Protein AF-A0A6A5R285-F1 (afdb_monomer_lite)

Secondary structure (DSSP, 8-state):
-HHHHHHHHHHHHHHHHHHHHHHHHHHHHHHHHHHHHHHHHHHHHHHHHHHHHHHHHHHHHHHHHTS-----HHHHTT--S------S---S---------PPPPPPPEE-TTSPEEPPPP---

Foldseek 3Di:
DVVVVVVVVVVVVVVVVVVVVVVVVVVVVVVVVVVVVVVVVVVVVVVVVVVVVVVVVVVVVVVVVPDDDPPDPVVVVPPPDDDDDDDPPDDPDDDPPVPPPPPDDDDFDADPVRHTDDDDDPDD

Organism: NCBI:txid1150837

Sequence (124 aa):
MVEQNSTLQADANKAYNEKIAQEKREKRAREKKERDQERAKEAEEVAKRKAAREVQKHDKNAEKSTQLPNQAKRQASRQLQPKKTKKRSGGGSSSHAIDATRSLSPPPVYNSRGRKIAPRKKFG

Radius of gyration: 37.59 Å; chains: 1; bounding box: 65×31×120 Å

Structure (mmCIF, N/CA/C/O backbone):
data_AF-A0A6A5R285-F1
#
_entry.id   AF-A0A6A5R285-F1
#
loop_
_atom_site.group_PDB
_atom_site.id
_atom_site.type_symbol
_atom_site.label_atom_id
_atom_site.label_alt_id
_atom_site.label_comp_id
_atom_site.label_asym_id
_atom_site.label_entity_id
_atom_site.label_seq_id
_atom_site.pdbx_PDB_ins_code
_atom_site.Cartn_x
_atom_site.Cartn_y
_atom_site.Cartn_z
_atom_site.occupancy
_atom_site.B_iso_or_equiv
_atom_site.auth_seq_id
_atom_site.auth_comp_id
_atom_site.auth_asym_id
_atom_site.auth_atom_id
_atom_site.pdbx_PDB_model_num
ATOM 1 N N . MET A 1 1 ? 29.403 2.264 -60.850 1.00 57.78 1 MET A N 1
ATOM 2 C CA . MET A 1 1 ? 30.034 2.132 -59.512 1.00 57.78 1 MET A CA 1
ATOM 3 C C . MET A 1 1 ? 29.369 2.987 -58.429 1.00 57.78 1 MET A C 1
ATOM 5 O O . MET A 1 1 ? 29.402 2.578 -57.281 1.00 57.78 1 MET A O 1
ATOM 9 N N . VAL A 1 2 ? 28.748 4.132 -58.745 1.00 62.03 2 VAL A N 1
ATOM 10 C CA . VAL A 1 2 ? 28.113 5.009 -57.733 1.00 62.03 2 VAL A CA 1
ATOM 11 C C . VAL A 1 2 ? 26.864 4.381 -57.090 1.00 62.03 2 VAL A C 1
ATOM 13 O O . VAL A 1 2 ? 26.675 4.492 -55.884 1.00 62.03 2 VAL A O 1
ATOM 16 N N . GLU A 1 3 ? 26.053 3.655 -57.861 1.00 61.31 3 GLU A N 1
ATOM 17 C CA . GLU A 1 3 ? 24.799 3.047 -57.380 1.00 61.31 3 GLU A CA 1
ATOM 18 C C . GLU A 1 3 ? 25.013 1.895 -56.388 1.00 61.31 3 GLU A C 1
ATOM 20 O O . GLU A 1 3 ? 24.269 1.766 -55.425 1.00 61.31 3 GLU A O 1
ATOM 25 N N . GLN A 1 4 ? 26.074 1.101 -56.558 1.00 62.19 4 GLN A N 1
ATOM 26 C CA . GLN A 1 4 ? 26.394 0.014 -55.622 1.00 62.19 4 GLN A CA 1
ATOM 27 C C . GLN A 1 4 ? 26.864 0.538 -54.257 1.00 62.19 4 GLN A C 1
ATOM 29 O O . GLN A 1 4 ? 26.644 -0.102 -53.231 1.00 62.19 4 GLN A O 1
ATOM 34 N N . ASN A 1 5 ? 27.471 1.728 -54.222 1.00 64.25 5 ASN A N 1
ATOM 35 C CA . ASN A 1 5 ? 27.896 2.357 -52.974 1.00 64.25 5 ASN A CA 1
ATOM 36 C C . ASN A 1 5 ? 26.714 2.952 -52.189 1.00 64.25 5 ASN A C 1
ATOM 38 O O . ASN A 1 5 ? 26.752 2.959 -50.959 1.00 64.25 5 ASN A O 1
ATOM 42 N N . SER A 1 6 ? 25.654 3.415 -52.865 1.00 66.75 6 SER A N 1
ATOM 43 C CA . SER A 1 6 ? 24.470 3.958 -52.183 1.00 66.75 6 SER A CA 1
ATOM 44 C C . SER A 1 6 ? 23.595 2.859 -51.572 1.00 66.75 6 SER A C 1
ATOM 46 O O . SER A 1 6 ? 23.097 3.027 -50.457 1.00 66.75 6 SER A O 1
ATOM 48 N N . THR A 1 7 ? 23.465 1.705 -52.236 1.00 72.56 7 THR A N 1
ATOM 49 C CA . THR A 1 7 ? 22.727 0.549 -51.700 1.00 72.56 7 THR A CA 1
ATOM 50 C C . THR A 1 7 ? 23.423 -0.041 -50.476 1.00 72.56 7 THR A C 1
ATOM 52 O O . THR A 1 7 ? 22.772 -0.293 -49.466 1.00 72.56 7 THR A O 1
ATOM 55 N N . LEU A 1 8 ? 24.757 -0.150 -50.504 1.00 71.81 8 LEU A N 1
ATOM 56 C CA . LEU A 1 8 ? 25.544 -0.603 -49.351 1.00 71.81 8 LEU A CA 1
ATOM 57 C C . LEU A 1 8 ? 25.400 0.329 -48.137 1.00 71.81 8 LEU A C 1
ATOM 59 O O . LEU A 1 8 ? 25.316 -0.143 -47.003 1.00 71.81 8 LEU A O 1
ATOM 63 N N . GLN A 1 9 ? 25.320 1.647 -48.355 1.00 77.12 9 GLN A N 1
ATOM 64 C CA . GLN A 1 9 ? 25.038 2.604 -47.278 1.00 77.12 9 GLN A CA 1
ATOM 65 C C . GLN A 1 9 ? 23.611 2.467 -46.730 1.00 77.12 9 GLN A C 1
ATOM 67 O O . GLN A 1 9 ? 23.408 2.551 -45.517 1.00 77.12 9 GLN A O 1
ATOM 72 N N . ALA A 1 10 ? 22.619 2.237 -47.594 1.00 79.94 10 ALA A N 1
ATOM 73 C CA . ALA A 1 10 ? 21.235 2.029 -47.173 1.00 79.94 10 ALA A CA 1
ATOM 74 C C . ALA A 1 10 ? 21.075 0.750 -46.330 1.00 79.94 10 ALA A C 1
ATOM 76 O O . ALA A 1 10 ? 20.438 0.787 -45.273 1.00 79.94 10 ALA A O 1
ATOM 77 N N . ASP A 1 11 ? 21.713 -0.347 -46.740 1.00 84.75 11 ASP A N 1
ATOM 78 C CA . ASP A 1 11 ? 21.676 -1.625 -46.026 1.00 84.75 11 ASP A CA 1
ATOM 79 C C . ASP A 1 11 ? 22.405 -1.554 -44.676 1.00 84.75 11 ASP A C 1
ATOM 81 O O . ASP A 1 11 ? 21.900 -2.053 -43.666 1.00 84.75 11 ASP A O 1
ATOM 85 N N . ALA A 1 12 ? 23.544 -0.854 -44.613 1.00 84.00 12 ALA A N 1
ATOM 86 C CA . ALA A 1 12 ? 24.264 -0.620 -43.361 1.00 84.00 12 ALA A CA 1
ATOM 87 C C . ALA A 1 12 ? 23.432 0.199 -42.356 1.00 84.00 12 ALA A C 1
ATOM 89 O O . ALA A 1 12 ? 23.348 -0.153 -41.176 1.00 84.00 12 ALA A O 1
ATOM 90 N N . ASN A 1 13 ? 22.756 1.254 -42.823 1.00 88.12 13 ASN A N 1
ATOM 91 C CA . ASN A 1 13 ? 21.874 2.072 -41.989 1.00 88.12 13 ASN A CA 1
ATOM 92 C C . ASN A 1 13 ? 20.653 1.285 -41.500 1.00 88.12 13 ASN A C 1
ATOM 94 O O . ASN A 1 13 ? 20.234 1.427 -40.348 1.00 88.12 13 ASN A O 1
ATOM 98 N N . LYS A 1 14 ? 20.088 0.426 -42.353 1.00 89.50 14 LYS A N 1
ATOM 99 C CA . LYS A 1 14 ? 18.978 -0.453 -41.982 1.00 89.50 14 LYS A CA 1
ATOM 100 C C . LYS A 1 14 ? 19.394 -1.438 -40.888 1.00 89.50 14 LYS A C 1
ATOM 102 O O . LYS A 1 14 ? 18.727 -1.503 -39.857 1.00 89.50 14 LYS A O 1
ATOM 107 N N . ALA A 1 15 ? 20.534 -2.109 -41.052 1.00 88.81 15 ALA A N 1
ATOM 108 C CA . ALA A 1 15 ? 21.070 -3.029 -40.050 1.00 88.81 15 ALA A CA 1
ATOM 109 C C . ALA A 1 15 ? 21.377 -2.328 -38.712 1.00 88.81 15 ALA A C 1
ATOM 111 O O . ALA A 1 15 ? 21.127 -2.883 -37.640 1.00 88.81 15 ALA A O 1
ATOM 112 N N . TYR A 1 16 ? 21.878 -1.091 -38.751 1.00 89.38 16 TYR A N 1
ATOM 113 C CA . TYR A 1 16 ? 22.111 -0.283 -37.552 1.00 89.38 16 TYR A CA 1
ATOM 114 C C . TYR A 1 16 ? 20.804 0.062 -36.818 1.00 89.38 16 TYR A C 1
ATOM 116 O O . TYR A 1 16 ? 20.689 -0.134 -35.605 1.00 89.38 16 TYR A O 1
ATOM 124 N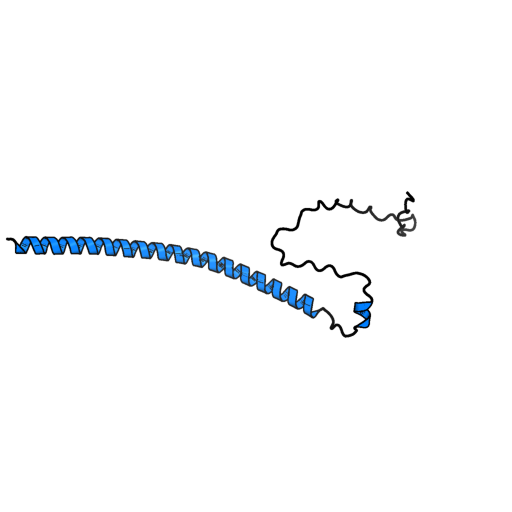 N . ASN A 1 17 ? 19.782 0.502 -37.553 1.00 91.81 17 ASN A N 1
ATOM 125 C CA . ASN A 1 17 ? 18.472 0.824 -36.987 1.00 91.81 17 ASN A CA 1
ATOM 126 C C . ASN A 1 17 ? 17.760 -0.408 -36.410 1.00 91.81 17 ASN A C 1
ATOM 128 O O . ASN A 1 17 ? 17.109 -0.312 -35.367 1.00 91.81 17 ASN A O 1
ATOM 132 N N . GLU A 1 18 ? 17.901 -1.569 -37.051 1.00 92.06 18 GLU A N 1
ATOM 133 C CA . GLU A 1 18 ? 17.359 -2.837 -36.557 1.00 92.06 18 GLU A CA 1
ATOM 134 C C . GLU A 1 18 ? 17.999 -3.253 -35.227 1.00 92.06 18 GLU A C 1
ATOM 136 O O . GLU A 1 18 ? 17.274 -3.622 -34.299 1.00 92.06 18 GLU A O 1
ATOM 141 N N . LYS A 1 19 ? 19.322 -3.099 -35.077 1.00 90.44 19 LYS A N 1
ATOM 142 C CA . LYS A 1 19 ? 20.019 -3.342 -33.801 1.00 90.44 19 LYS A CA 1
ATOM 143 C C . LYS A 1 19 ? 19.513 -2.420 -32.692 1.00 90.44 19 LYS A C 1
ATOM 145 O O . LYS A 1 19 ? 19.133 -2.895 -31.624 1.00 90.44 19 LYS A O 1
ATOM 150 N N . ILE A 1 20 ? 19.381 -1.121 -32.969 1.00 93.81 20 ILE A N 1
ATOM 151 C CA . ILE A 1 20 ? 18.820 -0.161 -32.001 1.00 93.81 20 ILE A CA 1
ATOM 152 C C . ILE A 1 20 ? 17.381 -0.533 -31.617 1.00 93.81 20 ILE A C 1
ATOM 154 O O . ILE A 1 20 ? 16.972 -0.391 -30.461 1.00 93.81 20 ILE A O 1
ATOM 158 N N . ALA A 1 21 ? 16.574 -0.983 -32.577 1.00 92.88 21 ALA A N 1
ATOM 159 C CA . ALA A 1 21 ? 15.196 -1.377 -32.315 1.00 92.88 21 ALA A CA 1
ATOM 160 C C . ALA A 1 21 ? 15.120 -2.623 -31.418 1.00 92.88 21 ALA A C 1
ATOM 162 O O . ALA A 1 21 ? 14.265 -2.678 -30.528 1.00 92.88 21 ALA A O 1
ATOM 163 N N . GLN A 1 22 ? 16.014 -3.594 -31.620 1.00 92.69 22 GLN A N 1
ATOM 164 C CA . GLN A 1 22 ? 16.134 -4.781 -30.772 1.00 92.69 22 GLN A CA 1
ATOM 165 C C . GLN A 1 22 ? 16.545 -4.403 -29.344 1.00 92.69 22 GLN A C 1
ATOM 167 O O . GLN A 1 22 ? 15.828 -4.746 -28.403 1.00 92.69 22 GLN A O 1
ATOM 172 N N . GLU A 1 23 ? 17.582 -3.581 -29.174 1.00 90.69 23 GLU A N 1
ATOM 173 C CA . GLU A 1 23 ? 18.022 -3.102 -27.855 1.00 90.69 23 GLU A CA 1
ATOM 174 C C . GLU A 1 23 ? 16.909 -2.348 -27.108 1.00 90.69 23 GLU A C 1
ATOM 176 O O . GLU A 1 23 ? 16.664 -2.573 -25.918 1.00 90.69 23 GLU A O 1
ATOM 181 N N . LYS A 1 24 ? 16.153 -1.491 -27.809 1.00 93.31 24 LYS A N 1
ATOM 182 C CA . LYS A 1 24 ? 15.000 -0.785 -27.225 1.00 93.31 24 LYS A CA 1
ATOM 183 C C . LYS A 1 24 ? 13.889 -1.743 -26.795 1.00 93.31 24 LYS A C 1
ATOM 185 O O . LYS A 1 24 ? 13.249 -1.503 -25.768 1.00 93.31 24 LYS A O 1
ATOM 190 N N . ARG A 1 25 ? 13.625 -2.806 -27.562 1.00 91.75 25 ARG A N 1
ATOM 191 C CA . ARG A 1 25 ? 12.629 -3.829 -27.201 1.00 91.75 25 ARG A CA 1
ATOM 192 C C . ARG A 1 25 ? 13.064 -4.606 -25.965 1.00 91.75 25 ARG A C 1
ATOM 194 O O . ARG A 1 25 ? 12.250 -4.783 -25.062 1.00 91.75 25 ARG A O 1
ATOM 201 N N . GLU A 1 26 ? 14.329 -5.001 -25.891 1.00 91.75 26 GLU A N 1
ATOM 202 C CA . GLU A 1 26 ? 14.873 -5.692 -24.723 1.00 91.75 26 GLU A CA 1
ATOM 203 C C . GLU A 1 26 ? 14.824 -4.822 -23.470 1.00 91.75 26 GLU A C 1
ATOM 205 O O . GLU A 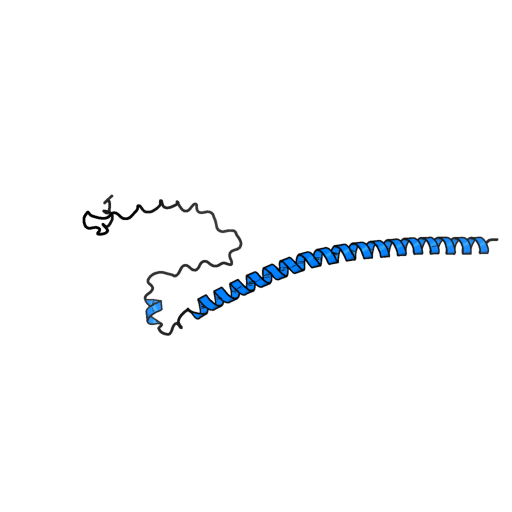1 26 ? 14.364 -5.280 -22.423 1.00 91.75 26 GLU A O 1
ATOM 210 N N . LYS A 1 27 ? 15.212 -3.547 -23.582 1.00 92.75 27 LYS A N 1
ATOM 211 C CA . LYS A 1 27 ? 15.142 -2.601 -22.465 1.00 92.75 27 LYS A CA 1
ATOM 212 C C . LYS A 1 27 ? 13.709 -2.445 -21.951 1.00 92.75 27 LYS A C 1
ATOM 214 O O . LYS A 1 27 ? 13.468 -2.609 -20.759 1.00 92.75 27 LYS A O 1
ATOM 219 N N . ARG A 1 28 ? 12.737 -2.243 -22.848 1.00 92.12 28 ARG A N 1
ATOM 220 C CA . ARG A 1 28 ? 11.309 -2.168 -22.481 1.00 92.12 28 ARG A CA 1
ATOM 221 C C . ARG A 1 28 ? 10.800 -3.455 -21.836 1.00 92.12 28 ARG A C 1
ATOM 223 O O . ARG A 1 28 ? 9.985 -3.395 -20.920 1.00 92.12 28 ARG A O 1
ATOM 230 N N . ALA A 1 29 ? 11.252 -4.617 -22.308 1.00 92.38 29 ALA A N 1
ATOM 231 C CA . ALA A 1 29 ? 10.867 -5.899 -21.728 1.00 92.38 29 ALA A CA 1
ATOM 232 C C . ALA A 1 29 ? 11.408 -6.064 -20.298 1.00 92.38 29 ALA A C 1
ATOM 234 O O . ALA A 1 29 ? 10.692 -6.581 -19.441 1.00 92.38 29 ALA A O 1
ATOM 235 N N . ARG A 1 30 ? 12.634 -5.599 -20.026 1.00 90.31 30 ARG A N 1
ATOM 236 C CA . ARG A 1 30 ? 13.225 -5.592 -18.677 1.00 90.31 30 ARG A CA 1
ATOM 237 C C . ARG A 1 30 ? 12.494 -4.617 -17.751 1.00 90.31 30 ARG A C 1
ATOM 239 O O . ARG A 1 30 ? 11.994 -5.047 -16.718 1.00 90.31 30 ARG A O 1
ATOM 246 N N . GLU A 1 31 ? 12.299 -3.371 -18.183 1.00 92.12 31 GLU A N 1
ATOM 247 C CA . GLU A 1 31 ? 11.559 -2.351 -17.419 1.00 92.12 31 GLU A CA 1
ATOM 248 C C . GLU A 1 31 ? 10.123 -2.792 -17.093 1.00 92.12 31 GLU A C 1
ATOM 250 O O . GLU A 1 31 ? 9.610 -2.533 -16.005 1.00 92.12 31 GLU A O 1
ATOM 255 N N . LYS A 1 32 ? 9.452 -3.482 -18.026 1.00 93.69 32 LYS A N 1
ATOM 256 C CA . LYS A 1 32 ? 8.112 -4.027 -17.781 1.00 93.69 32 LYS A CA 1
ATOM 257 C C . LYS A 1 32 ? 8.135 -5.099 -16.690 1.00 93.69 32 LYS A C 1
ATOM 259 O O . LYS A 1 32 ? 7.289 -5.059 -15.805 1.00 93.69 32 LYS A O 1
ATOM 264 N N . LYS A 1 33 ? 9.097 -6.028 -16.734 1.00 90.81 33 LYS A N 1
ATOM 265 C CA . LYS A 1 33 ? 9.234 -7.078 -15.712 1.00 90.81 33 LYS A CA 1
ATOM 266 C C . LYS A 1 33 ? 9.484 -6.486 -14.326 1.00 90.81 33 LYS A C 1
ATOM 268 O O . LYS A 1 33 ? 8.855 -6.927 -13.372 1.00 90.81 33 LYS A O 1
ATOM 273 N N . GLU A 1 34 ? 10.349 -5.481 -14.221 1.00 90.69 34 GLU A N 1
ATOM 274 C CA . GLU A 1 34 ? 10.622 -4.790 -12.953 1.00 90.69 34 GLU A CA 1
ATOM 275 C C . GLU A 1 34 ? 9.369 -4.084 -12.421 1.00 90.69 34 GLU A C 1
ATOM 277 O O . GLU A 1 34 ? 8.968 -4.305 -11.279 1.00 90.69 34 GLU A O 1
ATOM 282 N N . ARG A 1 35 ? 8.668 -3.332 -13.278 1.00 91.81 35 ARG A N 1
ATOM 283 C CA . ARG A 1 35 ? 7.417 -2.657 -12.907 1.00 91.81 35 ARG A CA 1
ATOM 284 C C . ARG A 1 35 ? 6.330 -3.633 -12.461 1.00 91.81 35 ARG A C 1
ATOM 286 O O . ARG A 1 35 ? 5.595 -3.345 -11.518 1.00 91.81 35 ARG A O 1
ATOM 293 N N . ASP A 1 36 ? 6.192 -4.765 -13.143 1.00 91.69 36 ASP A N 1
ATOM 294 C CA . ASP A 1 36 ? 5.192 -5.774 -12.795 1.00 91.69 36 ASP A CA 1
ATOM 295 C C . ASP A 1 36 ? 5.526 -6.432 -11.441 1.00 91.69 36 ASP A C 1
ATOM 297 O O . ASP A 1 36 ? 4.623 -6.673 -10.639 1.00 91.69 36 ASP A O 1
ATOM 301 N N . GLN A 1 37 ? 6.813 -6.634 -11.128 1.00 88.19 37 GLN A N 1
ATOM 302 C CA . GLN A 1 37 ? 7.251 -7.104 -9.808 1.00 88.19 37 GLN A CA 1
ATOM 303 C C . GLN A 1 37 ? 6.980 -6.082 -8.697 1.00 88.19 37 GLN A C 1
ATOM 305 O O . GLN A 1 37 ? 6.519 -6.456 -7.619 1.00 88.19 37 GLN A O 1
ATOM 310 N N . GLU A 1 38 ? 7.242 -4.797 -8.937 1.00 89.38 38 GLU A N 1
ATOM 311 C CA . GLU A 1 38 ? 6.934 -3.733 -7.973 1.00 89.38 38 GLU A CA 1
ATOM 312 C C . GLU A 1 38 ? 5.430 -3.625 -7.713 1.00 89.38 38 GLU A C 1
ATOM 314 O O . GLU A 1 38 ? 4.999 -3.591 -6.559 1.00 89.38 38 GLU A O 1
ATOM 319 N N . ARG A 1 39 ? 4.614 -3.669 -8.773 1.00 90.31 39 ARG A N 1
ATOM 320 C CA . ARG A 1 39 ? 3.149 -3.656 -8.657 1.00 90.31 39 ARG A CA 1
ATOM 321 C C . ARG A 1 39 ? 2.612 -4.853 -7.884 1.00 90.31 39 ARG A C 1
ATOM 323 O O . ARG A 1 39 ? 1.657 -4.692 -7.129 1.00 90.31 39 ARG A O 1
ATOM 330 N N . ALA A 1 40 ? 3.203 -6.036 -8.051 1.00 88.38 40 ALA A N 1
ATOM 331 C CA . ALA A 1 40 ? 2.810 -7.215 -7.284 1.00 88.38 40 ALA A CA 1
ATOM 332 C C . ALA A 1 40 ? 3.051 -7.011 -5.777 1.00 88.38 40 ALA A C 1
ATOM 334 O O . ALA A 1 40 ? 2.155 -7.263 -4.973 1.00 88.38 40 ALA A O 1
ATOM 335 N N . LYS A 1 41 ? 4.214 -6.462 -5.398 1.00 86.56 41 LYS A N 1
ATOM 336 C CA . LYS A 1 41 ? 4.527 -6.132 -3.996 1.00 86.56 41 LYS A CA 1
ATOM 337 C C . LYS A 1 41 ? 3.577 -5.071 -3.433 1.00 86.56 41 LYS A C 1
ATOM 339 O O . LYS A 1 41 ? 3.062 -5.221 -2.327 1.00 86.56 41 LYS A O 1
ATOM 344 N N . GLU A 1 42 ? 3.296 -4.020 -4.204 1.00 88.56 42 GLU A N 1
ATOM 345 C CA . GLU A 1 42 ? 2.364 -2.965 -3.795 1.00 88.56 42 GLU A CA 1
ATOM 346 C C . GLU A 1 42 ? 0.933 -3.502 -3.623 1.00 88.56 42 GLU A C 1
ATOM 348 O O . GLU A 1 42 ? 0.242 -3.148 -2.665 1.00 88.56 42 GLU A O 1
ATOM 353 N N . ALA A 1 43 ? 0.491 -4.408 -4.500 1.00 88.50 43 ALA A N 1
ATOM 354 C CA . ALA A 1 43 ? -0.829 -5.023 -4.408 1.00 88.50 43 ALA A CA 1
ATOM 355 C C . ALA A 1 43 ? -1.015 -5.800 -3.094 1.00 88.50 43 ALA A C 1
ATOM 357 O O . ALA A 1 43 ? -2.072 -5.690 -2.464 1.00 88.50 43 ALA A O 1
ATOM 358 N N . GLU A 1 44 ? 0.010 -6.524 -2.634 1.00 85.81 44 GLU A N 1
ATOM 359 C CA . GLU A 1 44 ? -0.025 -7.219 -1.344 1.00 85.81 44 GLU A CA 1
ATOM 360 C C . GLU A 1 44 ? -0.128 -6.248 -0.160 1.00 85.81 44 GLU A C 1
ATOM 362 O O . GLU A 1 44 ? -0.917 -6.468 0.766 1.00 85.81 44 GLU A O 1
ATOM 367 N N . GLU A 1 45 ? 0.622 -5.144 -0.180 1.00 87.00 45 GLU A N 1
ATOM 368 C CA . GLU A 1 45 ? 0.516 -4.120 0.863 1.00 87.00 45 GLU A CA 1
ATOM 369 C C . GLU A 1 45 ? -0.862 -3.455 0.884 1.00 87.00 45 GLU A C 1
ATOM 371 O O . GLU A 1 45 ? -1.448 -3.239 1.952 1.00 87.00 45 GLU A O 1
ATOM 376 N N . VAL A 1 46 ? -1.411 -3.145 -0.292 1.00 89.62 46 VAL A N 1
ATOM 377 C CA . VAL A 1 46 ? -2.747 -2.561 -0.423 1.00 89.62 46 VAL A CA 1
ATOM 378 C C . VAL A 1 46 ? -3.809 -3.530 0.093 1.00 89.62 46 VAL A C 1
ATOM 380 O O . VAL A 1 46 ? -4.719 -3.096 0.805 1.00 89.62 46 VAL A O 1
ATOM 383 N N . ALA A 1 47 ? -3.688 -4.827 -0.198 1.00 89.50 47 ALA A N 1
ATOM 384 C CA . ALA A 1 47 ? -4.596 -5.849 0.316 1.00 89.50 47 ALA A CA 1
ATOM 385 C C . ALA A 1 47 ? -4.568 -5.906 1.854 1.00 89.50 47 ALA A C 1
ATOM 387 O O . ALA A 1 47 ? -5.622 -5.814 2.490 1.00 89.50 47 ALA A O 1
ATOM 388 N N . LYS A 1 48 ? -3.374 -5.927 2.465 1.00 89.56 48 LYS A N 1
ATOM 389 C CA . LYS A 1 48 ? -3.215 -5.884 3.932 1.00 89.56 48 LYS A CA 1
ATOM 390 C C . LYS A 1 48 ? -3.840 -4.623 4.538 1.00 89.56 48 LYS A C 1
ATOM 392 O O . LYS A 1 48 ? -4.560 -4.694 5.535 1.00 89.56 48 LYS A O 1
ATOM 397 N N . ARG A 1 49 ? -3.631 -3.456 3.913 1.00 89.56 49 ARG A N 1
ATOM 398 C CA . ARG A 1 49 ? -4.230 -2.184 4.361 1.00 89.56 49 ARG A CA 1
ATOM 399 C C . ARG A 1 49 ? -5.753 -2.180 4.240 1.00 89.56 49 ARG A C 1
ATOM 401 O O . ARG A 1 49 ? -6.417 -1.617 5.110 1.00 89.56 49 ARG A O 1
ATOM 408 N N . LYS A 1 50 ? -6.319 -2.775 3.185 1.00 91.81 50 LYS A N 1
ATOM 409 C CA . LYS A 1 50 ? -7.776 -2.902 3.020 1.00 91.81 50 LYS A CA 1
ATOM 410 C C . LYS A 1 50 ? -8.383 -3.784 4.108 1.00 91.81 50 LYS A C 1
ATOM 412 O O . LYS A 1 50 ? -9.313 -3.327 4.765 1.00 91.81 50 LYS A O 1
ATOM 417 N N . ALA A 1 51 ? -7.796 -4.951 4.377 1.00 88.44 51 ALA A N 1
ATOM 418 C CA . ALA A 1 51 ? -8.256 -5.841 5.444 1.00 88.44 51 ALA A CA 1
ATOM 419 C C . ALA A 1 51 ? -8.258 -5.136 6.815 1.00 88.44 51 ALA A C 1
ATOM 421 O O . ALA A 1 51 ? -9.264 -5.135 7.523 1.00 88.44 51 ALA A O 1
ATOM 422 N N . ALA A 1 52 ? -7.179 -4.421 7.156 1.00 87.56 52 ALA A N 1
ATOM 423 C CA . ALA A 1 52 ? -7.113 -3.651 8.401 1.00 87.56 52 ALA A CA 1
ATOM 424 C C . ALA A 1 52 ? -8.175 -2.532 8.477 1.00 87.56 52 ALA A C 1
ATOM 426 O O . ALA A 1 52 ? -8.719 -2.249 9.546 1.00 87.56 52 ALA A O 1
ATOM 427 N N . ARG A 1 53 ? -8.485 -1.880 7.347 1.00 89.75 53 ARG A N 1
ATOM 428 C CA . ARG A 1 53 ? -9.533 -0.847 7.276 1.00 89.75 53 ARG A CA 1
ATOM 429 C C . ARG A 1 53 ? -10.932 -1.424 7.465 1.00 89.75 53 ARG A C 1
ATOM 431 O O . ARG A 1 53 ? -11.760 -0.747 8.072 1.00 89.75 53 ARG A O 1
ATOM 438 N N . GL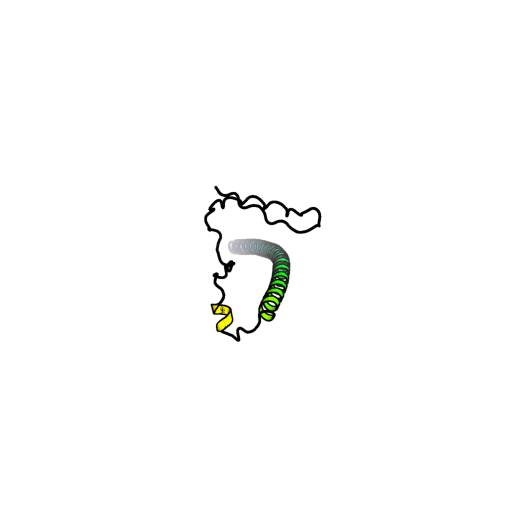U A 1 54 ? -11.201 -2.621 6.956 1.00 89.88 54 GLU A N 1
ATOM 439 C CA . GLU A 1 54 ? -12.497 -3.282 7.126 1.00 89.88 54 GLU A CA 1
ATOM 440 C C . GLU A 1 54 ? -12.752 -3.642 8.585 1.00 89.88 54 GLU A C 1
ATOM 442 O O . GLU A 1 54 ? -13.796 -3.261 9.113 1.00 89.88 54 GLU A O 1
ATOM 447 N N . VAL A 1 55 ? -11.772 -4.233 9.275 1.00 87.56 55 VAL A N 1
ATOM 448 C CA . VAL A 1 55 ? -11.875 -4.519 10.718 1.00 87.56 55 VAL A CA 1
ATOM 449 C C . VAL A 1 55 ? -12.179 -3.239 11.501 1.00 87.56 55 VAL A C 1
ATOM 451 O O . VAL A 1 55 ? -13.191 -3.152 12.192 1.00 87.56 55 VAL A O 1
ATOM 454 N N . GLN A 1 56 ? -11.405 -2.170 11.275 1.00 87.94 56 GLN A N 1
ATOM 455 C CA . GLN A 1 56 ? -11.658 -0.881 11.931 1.00 87.94 56 GLN A CA 1
ATOM 456 C C . GLN A 1 56 ? -13.030 -0.277 11.599 1.00 87.94 56 GLN A C 1
ATOM 458 O O . GLN A 1 56 ? -13.549 0.535 12.368 1.00 87.94 56 GLN A O 1
ATOM 463 N N . LYS A 1 57 ? -13.596 -0.573 10.425 1.00 91.00 57 LYS A N 1
ATOM 464 C CA . LYS A 1 57 ? -14.937 -0.116 10.044 1.00 91.00 57 LYS A CA 1
ATOM 465 C C . LYS A 1 57 ? -16.002 -0.894 10.813 1.00 91.00 57 LYS A C 1
ATOM 467 O O . LYS A 1 57 ? -16.945 -0.268 11.296 1.00 91.00 57 LYS A O 1
ATOM 472 N N . HIS A 1 58 ? -15.843 -2.209 10.941 1.00 86.25 58 HIS A N 1
ATOM 473 C CA . HIS A 1 58 ? -16.736 -3.051 11.732 1.00 86.25 58 HIS A CA 1
ATOM 474 C C . HIS A 1 58 ? -16.741 -2.630 13.203 1.00 86.25 58 HIS A C 1
ATOM 476 O O . HIS A 1 58 ? -17.820 -2.360 13.726 1.00 86.25 58 HIS A O 1
ATOM 482 N N . ASP A 1 59 ? -15.571 -2.429 13.813 1.00 85.38 59 ASP A N 1
ATOM 483 C CA . ASP A 1 59 ? -15.463 -1.989 15.212 1.00 85.38 59 ASP A CA 1
ATOM 484 C C . ASP A 1 59 ? -16.164 -0.642 15.441 1.00 85.38 59 ASP A C 1
ATOM 486 O O . ASP A 1 59 ? -16.987 -0.494 16.344 1.00 85.38 59 ASP A O 1
ATOM 490 N N . LYS A 1 60 ? -15.930 0.340 14.557 1.00 82.81 60 LYS A N 1
ATOM 491 C CA . LYS A 1 60 ? -16.597 1.655 14.630 1.00 82.81 60 LYS A CA 1
ATOM 492 C C . LYS A 1 60 ? -18.110 1.556 14.488 1.00 82.81 60 LYS A C 1
ATOM 494 O O . LYS A 1 60 ? -18.839 2.325 15.113 1.00 82.81 60 LYS A O 1
ATOM 499 N N . ASN A 1 61 ? -18.587 0.686 13.605 1.00 87.00 61 ASN A N 1
ATOM 500 C CA . ASN A 1 61 ? -20.017 0.500 13.408 1.00 87.00 61 ASN A CA 1
ATOM 501 C C . ASN A 1 61 ? -20.644 -0.196 14.619 1.00 87.00 61 ASN A C 1
ATOM 503 O O . ASN A 1 61 ? -21.720 0.220 15.041 1.00 87.00 61 ASN A O 1
ATOM 507 N N . ALA A 1 62 ? -19.950 -1.166 15.219 1.00 84.81 62 ALA A N 1
ATOM 508 C CA . ALA A 1 62 ? -20.371 -1.808 16.456 1.00 84.81 62 ALA A CA 1
ATOM 509 C C . ALA A 1 62 ? -20.465 -0.787 17.606 1.00 84.81 62 ALA A C 1
ATOM 511 O O . ALA A 1 62 ? -21.525 -0.669 18.219 1.00 84.81 62 ALA A O 1
ATOM 512 N N . GLU A 1 63 ? -19.432 0.035 17.826 1.00 82.44 63 GLU A N 1
ATOM 513 C CA . GLU A 1 63 ? -19.440 1.111 18.834 1.00 82.44 63 GLU A CA 1
ATOM 514 C C . GLU A 1 63 ? -20.588 2.112 18.637 1.00 82.44 63 GLU A C 1
ATOM 516 O O . GLU A 1 63 ? -21.228 2.537 19.596 1.00 82.44 63 GLU A O 1
ATOM 521 N N . LYS A 1 64 ? -20.875 2.503 17.390 1.00 80.19 64 LYS A N 1
ATOM 522 C CA . LYS A 1 64 ? -22.000 3.402 17.093 1.00 80.19 64 LYS A CA 1
ATOM 523 C C . LYS A 1 64 ? -23.352 2.725 17.282 1.00 80.19 64 LYS A C 1
ATOM 525 O O . LYS A 1 64 ? -24.293 3.387 17.700 1.00 80.19 64 LYS A O 1
ATOM 530 N N . SER A 1 65 ? -23.460 1.436 16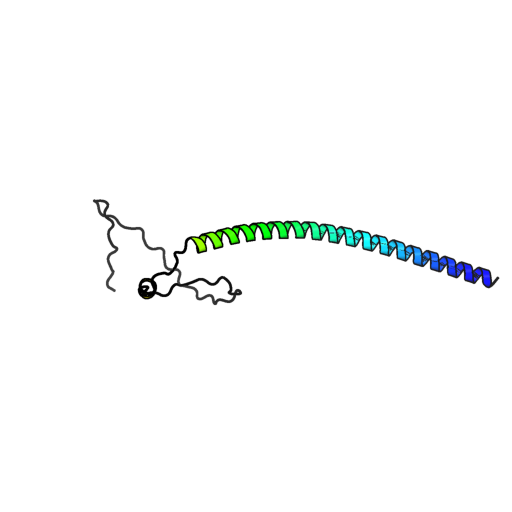.961 1.00 80.44 65 SER A N 1
ATOM 531 C CA . SER A 1 65 ? -24.714 0.683 17.069 1.00 80.44 65 SER A CA 1
ATOM 532 C C . SER A 1 65 ? -25.140 0.442 18.517 1.00 80.44 65 SER A C 1
ATOM 534 O O . SER A 1 65 ? -26.332 0.421 18.805 1.00 80.44 65 SER A O 1
ATOM 536 N N . THR A 1 66 ? -24.182 0.320 19.440 1.00 80.38 66 THR A N 1
ATOM 537 C CA . THR A 1 66 ? -24.463 0.170 20.876 1.00 80.38 66 THR A CA 1
ATOM 538 C C . THR A 1 66 ? -24.846 1.492 21.544 1.00 80.38 66 THR A C 1
ATOM 540 O O . THR A 1 66 ? -25.314 1.499 22.684 1.00 80.38 66 THR A O 1
ATOM 543 N N . GLN A 1 67 ? -24.692 2.627 20.852 1.00 78.38 67 GLN A N 1
ATOM 544 C CA . GLN A 1 67 ? -25.113 3.923 21.361 1.00 78.38 67 GLN A CA 1
ATOM 545 C C . GLN A 1 67 ? -26.640 4.059 21.270 1.00 78.38 67 GLN A C 1
ATOM 547 O O . GLN A 1 67 ? -27.212 4.123 20.184 1.00 78.38 67 GLN A O 1
ATOM 552 N N . LEU A 1 68 ? -27.300 4.148 22.429 1.00 78.38 68 LEU A N 1
ATOM 553 C CA . LEU A 1 68 ? -28.752 4.312 22.503 1.00 78.38 68 LEU A CA 1
ATOM 554 C C . LEU A 1 68 ? -29.224 5.574 21.758 1.00 78.38 68 LEU A C 1
ATOM 556 O O . LEU A 1 68 ? -28.563 6.621 21.836 1.00 78.38 68 LEU A O 1
ATOM 560 N N . PRO A 1 69 ? -30.391 5.517 21.085 1.00 75.06 69 PRO A N 1
ATOM 561 C CA . PRO A 1 69 ? -30.995 6.696 20.490 1.00 75.06 69 PRO A CA 1
ATOM 562 C C . PRO A 1 69 ? -31.257 7.732 21.584 1.00 75.06 69 PRO A C 1
ATOM 564 O O . PRO A 1 69 ? -31.742 7.420 22.673 1.00 75.06 69 PRO A O 1
ATOM 567 N N . ASN A 1 70 ? -30.920 8.987 21.301 1.00 69.25 70 ASN A N 1
ATOM 568 C CA . ASN A 1 70 ? -30.984 10.076 22.270 1.00 69.25 70 ASN A CA 1
ATOM 569 C C . ASN A 1 70 ? -32.440 10.565 22.423 1.00 69.25 70 ASN A C 1
ATOM 571 O O . ASN A 1 70 ? -32.781 11.681 22.038 1.00 69.25 70 ASN A O 1
ATOM 575 N N . GLN A 1 71 ? -33.324 9.698 22.928 1.00 68.56 71 GLN A N 1
ATOM 576 C CA . GLN A 1 71 ? -34.774 9.928 22.993 1.00 68.56 71 GLN A CA 1
ATOM 577 C C . GLN A 1 71 ? -35.188 10.937 24.079 1.00 68.56 71 GLN A C 1
ATOM 579 O O . GLN A 1 71 ? -36.332 11.379 24.105 1.00 68.56 71 GLN A O 1
ATOM 584 N N . ALA A 1 72 ? -34.268 11.364 24.951 1.00 63.88 72 ALA A N 1
ATOM 585 C CA . ALA A 1 72 ? -34.563 12.293 26.037 1.00 63.88 72 ALA A CA 1
ATOM 586 C C . ALA A 1 72 ? -33.587 13.481 26.058 1.00 63.88 72 ALA A C 1
ATOM 588 O O . ALA A 1 72 ? -32.482 13.392 26.598 1.00 63.88 72 ALA A O 1
ATOM 589 N N . LYS A 1 73 ? -34.037 14.650 25.574 1.00 63.59 73 LYS A N 1
ATOM 590 C CA . LYS A 1 73 ? -33.294 15.930 25.657 1.00 63.59 73 LYS A CA 1
ATOM 591 C C . LYS A 1 73 ? -32.869 16.292 27.094 1.00 63.59 73 LYS A C 1
ATOM 593 O O . LYS A 1 73 ? -31.900 17.016 27.291 1.00 63.59 73 LYS A O 1
ATOM 598 N N . ARG A 1 74 ? -33.567 15.748 28.098 1.00 59.22 74 ARG A N 1
ATOM 599 C CA . ARG A 1 74 ? -33.425 16.101 29.518 1.00 59.22 74 ARG A CA 1
ATOM 600 C C . ARG A 1 74 ? -32.245 15.430 30.245 1.00 59.22 74 ARG A C 1
ATOM 602 O O . ARG A 1 74 ? -31.853 15.919 31.297 1.00 59.22 74 ARG A O 1
ATOM 609 N N . GLN A 1 75 ? -31.672 14.332 29.734 1.00 58.03 75 GLN A N 1
ATOM 610 C CA . GLN A 1 75 ? -30.507 13.671 30.366 1.00 58.03 75 GLN A CA 1
ATOM 611 C C . GLN A 1 75 ? -29.171 14.207 29.827 1.00 58.03 75 GLN A C 1
ATOM 613 O O . GLN A 1 75 ? -28.225 14.388 30.591 1.00 58.03 75 GLN A O 1
ATOM 618 N N . ALA A 1 76 ? -29.102 14.547 28.535 1.00 57.56 76 ALA A N 1
ATOM 619 C CA . ALA A 1 76 ? -27.931 15.201 27.948 1.00 57.56 76 ALA A CA 1
ATOM 620 C C . ALA A 1 76 ? -27.682 16.598 28.550 1.00 57.56 76 ALA A C 1
ATOM 622 O O . ALA A 1 76 ? -26.535 16.954 28.800 1.00 57.56 76 ALA A O 1
ATOM 623 N N . SER A 1 77 ? -28.744 17.349 28.870 1.00 60.34 77 SER A N 1
ATOM 624 C CA . SER A 1 77 ? -28.645 18.661 29.529 1.00 60.34 77 SER A CA 1
ATOM 625 C C . SER A 1 77 ? -28.259 18.595 31.015 1.00 60.34 77 SER A C 1
ATOM 627 O O . SER A 1 77 ? -27.950 19.626 31.601 1.00 60.34 77 SER A O 1
ATOM 629 N N . ARG A 1 78 ? -28.276 17.407 31.645 1.00 62.25 78 ARG A N 1
ATOM 630 C CA . ARG A 1 78 ? -27.804 17.199 33.030 1.00 62.25 78 ARG A CA 1
ATOM 631 C C . ARG A 1 78 ? -26.310 16.894 33.113 1.00 62.25 78 ARG A C 1
ATOM 633 O O . ARG A 1 78 ? -25.774 16.840 34.219 1.00 62.25 78 ARG A O 1
ATOM 640 N N . GLN A 1 79 ? -25.624 16.680 31.986 1.00 64.50 79 GLN A N 1
ATOM 641 C CA . GLN A 1 79 ? -24.169 16.567 32.010 1.00 64.50 79 GLN A CA 1
ATOM 642 C C . GLN A 1 79 ? -23.559 17.934 32.326 1.00 64.50 79 GLN A C 1
ATOM 644 O O . GLN A 1 79 ? -23.481 18.809 31.474 1.00 64.50 79 GLN A O 1
ATOM 649 N N . LEU A 1 80 ? -23.100 18.087 33.568 1.00 64.44 80 LEU A N 1
ATOM 650 C CA . LEU A 1 80 ? -22.451 19.301 34.071 1.00 64.44 80 LEU A CA 1
ATOM 651 C C . LEU A 1 80 ? -21.066 19.554 33.455 1.00 64.44 80 LEU A C 1
ATOM 653 O O . LEU A 1 80 ? -20.476 20.600 33.700 1.00 64.44 80 LEU A O 1
ATOM 657 N N . GLN A 1 81 ? -20.511 18.589 32.716 1.00 75.00 81 GLN A N 1
ATOM 658 C CA . GLN A 1 81 ? -19.147 18.645 32.197 1.00 75.00 81 GLN A CA 1
ATOM 659 C C . GLN A 1 81 ? -19.118 18.366 30.689 1.00 75.00 81 GLN A C 1
ATOM 661 O O . GLN A 1 81 ? -19.753 17.410 30.233 1.00 75.00 81 GLN A O 1
ATOM 666 N N . PRO A 1 82 ? -18.361 19.156 29.905 1.00 73.25 82 PRO A N 1
ATOM 667 C CA . PRO A 1 82 ? -18.246 18.954 28.469 1.00 73.25 82 PRO A CA 1
ATOM 668 C C . PRO A 1 82 ? -17.513 17.643 28.154 1.00 73.25 82 PRO A C 1
ATOM 670 O O . PRO A 1 82 ? -16.447 17.350 28.702 1.00 73.25 82 PRO A O 1
ATOM 673 N N . LYS A 1 83 ? -18.057 16.851 27.219 1.00 73.12 83 LYS A N 1
ATOM 674 C CA . LYS A 1 83 ? -17.384 15.643 26.720 1.00 73.12 83 LYS A CA 1
ATOM 675 C C . LYS A 1 83 ? -16.144 16.026 25.911 1.00 73.12 83 LYS A C 1
ATOM 677 O O . LYS A 1 83 ? -16.250 16.589 24.822 1.00 73.12 83 LYS A O 1
ATOM 682 N N . LYS A 1 84 ? -14.961 15.650 26.400 1.00 77.12 84 LYS A N 1
ATOM 683 C CA . LYS A 1 84 ? -13.710 15.751 25.637 1.00 77.12 84 LYS A CA 1
ATOM 684 C C . LYS A 1 84 ? -13.672 14.645 24.581 1.00 77.12 84 LYS A C 1
ATOM 686 O O . LYS A 1 84 ? -13.424 13.487 24.900 1.00 77.12 84 LYS A O 1
ATOM 691 N N . THR A 1 85 ? -13.924 14.993 23.319 1.00 73.75 85 THR A N 1
ATOM 692 C CA . THR A 1 85 ? -13.738 14.070 22.188 1.00 73.75 85 THR A CA 1
ATOM 693 C C . THR A 1 85 ? -12.369 14.314 21.563 1.00 73.75 85 THR A C 1
ATOM 695 O O . THR A 1 85 ? -12.088 15.410 21.084 1.00 73.75 85 THR A O 1
ATOM 698 N N . LYS A 1 86 ? -11.486 13.309 21.570 1.00 75.94 86 LYS A N 1
ATOM 699 C CA . LYS A 1 86 ? -10.194 13.417 20.881 1.00 75.94 86 LYS A CA 1
ATOM 700 C C . LYS A 1 86 ? -10.433 13.241 19.382 1.00 75.94 86 LYS A C 1
ATOM 702 O O . LYS A 1 86 ? -10.744 12.143 18.920 1.00 75.94 86 LYS A O 1
ATOM 707 N N . LYS A 1 87 ? -10.338 14.329 18.615 1.00 73.06 87 LYS A N 1
ATOM 708 C CA . LYS A 1 87 ? -10.423 14.278 17.150 1.00 73.06 87 LYS A CA 1
ATOM 709 C C . LYS A 1 87 ? -9.161 13.601 16.607 1.00 73.06 87 LYS A C 1
ATOM 711 O O . LYS A 1 87 ? -8.056 13.921 17.028 1.00 73.06 87 LYS A O 1
ATOM 716 N N . ARG A 1 88 ? -9.325 12.657 15.676 1.00 66.81 88 ARG A N 1
ATOM 717 C CA . ARG A 1 88 ? -8.204 11.973 14.998 1.00 66.81 88 ARG A CA 1
ATOM 718 C C . ARG A 1 88 ? -7.637 12.760 13.812 1.00 66.81 88 ARG A C 1
ATOM 720 O O . ARG A 1 88 ? -6.608 12.376 13.277 1.00 66.81 88 ARG A O 1
ATOM 727 N N . SER A 1 89 ? -8.300 13.836 13.400 1.00 62.59 89 SER A N 1
ATOM 728 C CA . SER A 1 89 ? -7.867 14.718 12.316 1.00 62.59 89 SER A CA 1
ATOM 729 C C . SER A 1 89 ? -7.171 15.949 12.897 1.00 62.59 89 SER A C 1
ATOM 731 O O . SER A 1 89 ? -7.731 17.040 12.924 1.00 62.59 89 SER A O 1
ATOM 733 N N . GLY A 1 90 ? -5.974 15.745 13.430 1.00 57.75 90 GLY A N 1
ATOM 734 C CA . GLY A 1 90 ? -5.034 16.816 13.731 1.00 57.75 90 GLY A CA 1
ATOM 735 C C . GLY A 1 90 ? -3.705 16.390 13.143 1.00 57.75 90 GLY A C 1
ATOM 736 O O . GLY A 1 90 ? -3.070 15.488 13.686 1.00 57.75 90 GLY A O 1
ATOM 737 N N . GLY A 1 91 ? -3.335 16.969 11.997 1.00 57.09 91 GLY A N 1
ATOM 738 C CA . GLY A 1 91 ? -1.963 16.885 11.505 1.00 57.09 91 GLY A CA 1
ATOM 739 C C . GLY A 1 91 ? -1.033 17.327 12.629 1.00 57.09 91 GLY A C 1
ATOM 740 O O . GLY A 1 91 ? -1.361 18.261 13.359 1.00 57.09 91 GLY A O 1
ATOM 741 N N . GLY A 1 92 ? 0.048 16.578 12.835 1.00 56.12 92 GLY A N 1
ATOM 742 C CA . GLY A 1 92 ? 0.944 16.736 13.972 1.00 56.12 92 GLY A CA 1
ATOM 743 C C . GLY A 1 92 ? 1.521 18.142 14.064 1.00 56.12 92 GLY A C 1
ATOM 744 O O . GLY A 1 92 ? 2.547 18.430 13.471 1.00 56.12 92 GLY A O 1
ATOM 745 N N . SER A 1 93 ? 0.856 19.009 14.816 1.00 60.25 93 SER A N 1
ATOM 746 C CA . SER A 1 93 ? 1.431 20.206 15.411 1.00 60.25 93 SER A CA 1
ATOM 747 C C . SER A 1 93 ? 0.498 20.639 16.537 1.00 60.25 93 SER A C 1
ATOM 749 O O . SER A 1 93 ? -0.360 21.502 16.397 1.00 60.25 93 SER A O 1
ATOM 751 N N . SER A 1 94 ? 0.583 19.918 17.650 1.00 54.41 94 SER A N 1
ATOM 752 C CA . SER A 1 94 ? -0.028 20.319 18.911 1.00 54.41 94 SER A CA 1
ATOM 753 C C . SER A 1 94 ? 1.123 20.487 19.882 1.00 54.41 94 SER A C 1
ATOM 755 O O . SER A 1 94 ? 1.727 19.500 20.298 1.00 54.41 94 SER A O 1
ATOM 757 N N . SER A 1 95 ? 1.436 21.748 20.166 1.00 59.91 95 SER A N 1
ATOM 758 C CA . SER A 1 95 ? 2.397 22.235 21.155 1.00 59.91 95 SER A CA 1
ATOM 759 C C . SER A 1 95 ? 2.613 21.268 22.322 1.00 59.91 95 SER A C 1
ATOM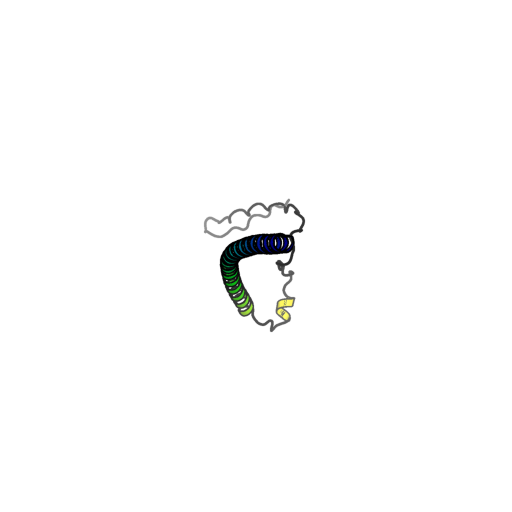 761 O O . SER A 1 95 ? 1.660 20.908 23.018 1.00 59.91 95 SER A O 1
ATOM 763 N N . HIS A 1 96 ? 3.868 20.886 22.563 1.00 50.19 96 HIS A N 1
ATOM 764 C CA . HIS A 1 96 ? 4.289 20.277 23.819 1.00 50.19 96 HIS A CA 1
ATOM 765 C C . HIS A 1 96 ? 4.179 21.317 24.940 1.00 50.19 96 HIS A C 1
ATOM 767 O O . HIS A 1 96 ? 5.160 21.947 25.321 1.00 50.19 96 HIS A O 1
ATOM 773 N N . ALA A 1 97 ? 2.979 21.495 25.489 1.00 61.44 97 ALA A N 1
ATOM 774 C CA . ALA A 1 97 ? 2.915 21.789 26.908 1.00 61.44 97 ALA A CA 1
ATOM 775 C C . ALA A 1 97 ? 3.452 20.527 27.591 1.00 61.44 97 ALA A C 1
ATOM 777 O O . ALA A 1 97 ? 2.880 19.448 27.418 1.00 61.44 97 ALA A O 1
ATOM 778 N N . ILE A 1 98 ? 4.590 20.633 28.281 1.00 61.59 98 ILE A N 1
ATOM 779 C CA . ILE A 1 98 ? 5.001 19.609 29.238 1.00 61.59 98 ILE A CA 1
ATOM 780 C C . ILE A 1 98 ? 3.899 19.614 30.302 1.00 61.59 98 ILE A C 1
ATOM 782 O O . ILE A 1 98 ? 3.931 20.414 31.235 1.00 61.59 98 ILE A O 1
ATOM 786 N N . ASP A 1 99 ? 2.861 18.796 30.114 1.00 63.19 99 ASP A N 1
ATOM 787 C CA . ASP A 1 99 ? 1.908 18.513 31.176 1.00 63.19 99 ASP A CA 1
ATOM 788 C C . ASP A 1 99 ? 2.753 17.993 32.334 1.00 63.19 99 ASP A C 1
ATOM 790 O O . ASP A 1 99 ? 3.449 16.984 32.190 1.00 63.19 99 ASP A O 1
ATOM 794 N N . ALA A 1 100 ? 2.739 18.702 33.465 1.00 68.44 100 ALA A N 1
ATOM 795 C CA . ALA A 1 100 ? 3.366 18.210 34.677 1.00 68.44 100 ALA A CA 1
ATOM 796 C C . ALA A 1 100 ? 2.806 16.807 34.922 1.00 68.44 100 ALA A C 1
ATOM 798 O O . ALA A 1 100 ? 1.607 16.645 35.183 1.00 68.44 100 ALA A O 1
ATOM 799 N N . THR A 1 101 ? 3.649 15.785 34.758 1.00 70.19 101 THR A N 1
ATOM 800 C CA . THR A 1 101 ? 3.243 14.397 34.941 1.00 70.19 101 THR A CA 1
ATOM 801 C C . THR A 1 101 ? 2.753 14.277 36.372 1.00 70.19 101 THR A C 1
ATOM 803 O O . THR A 1 101 ? 3.544 14.358 37.314 1.00 70.19 101 THR A O 1
ATOM 806 N N . ARG A 1 102 ? 1.435 14.154 36.552 1.00 72.75 102 ARG A N 1
ATOM 807 C CA . ARG A 1 102 ? 0.862 13.927 37.877 1.00 72.75 102 ARG A CA 1
ATOM 808 C C . ARG A 1 102 ? 1.479 12.636 38.401 1.00 72.75 102 ARG A C 1
ATOM 810 O O . ARG A 1 102 ? 1.439 11.621 37.706 1.00 72.75 102 ARG A O 1
ATOM 817 N N . SER A 1 103 ? 2.063 12.682 39.595 1.00 78.19 103 SER A N 1
ATOM 818 C CA . SER A 1 103 ? 2.551 11.472 40.247 1.00 78.19 103 SER A CA 1
ATOM 819 C C . SER A 1 103 ? 1.401 10.476 40.402 1.00 78.19 103 SER A C 1
ATOM 821 O O . SER A 1 103 ? 0.231 10.858 40.532 1.00 78.19 103 SER A O 1
ATOM 823 N N . LEU A 1 104 ? 1.729 9.186 40.336 1.00 80.81 104 LEU A N 1
ATOM 824 C CA . LEU A 1 104 ? 0.743 8.129 40.526 1.00 80.81 104 LEU A CA 1
ATOM 825 C C . LEU A 1 104 ? 0.041 8.321 41.877 1.00 80.81 104 LEU A C 1
ATOM 827 O O . LEU A 1 104 ? 0.678 8.604 42.893 1.00 80.81 104 LEU A O 1
ATOM 831 N N . SER A 1 105 ? -1.286 8.183 41.875 1.00 78.38 105 SER A N 1
ATOM 832 C CA . SER A 1 105 ? -2.069 8.234 43.110 1.00 78.38 105 SER A CA 1
ATOM 833 C C . SER A 1 105 ? -1.633 7.083 44.029 1.00 78.38 105 SER A C 1
ATOM 835 O O . SER A 1 105 ? -1.454 5.968 43.532 1.00 78.38 105 SER A O 1
ATOM 837 N N . PRO A 1 106 ? -1.443 7.320 45.340 1.00 81.88 106 PRO A N 1
ATOM 838 C CA . PRO A 1 106 ? -1.039 6.267 46.263 1.00 81.88 106 PRO A CA 1
ATOM 839 C C . PRO A 1 106 ? -2.084 5.139 46.314 1.00 81.88 106 PRO A C 1
ATOM 841 O O . PRO A 1 106 ? -3.273 5.384 46.073 1.00 81.88 106 PRO A O 1
ATOM 844 N N . PRO A 1 107 ? -1.671 3.905 46.656 1.00 84.19 107 PRO A N 1
ATOM 845 C CA . PRO A 1 107 ? -2.597 2.789 46.792 1.00 84.19 107 PRO A CA 1
ATOM 846 C C . PRO A 1 107 ? -3.646 3.059 47.889 1.00 84.19 107 PRO A C 1
ATOM 848 O O . PRO A 1 107 ? -3.394 3.819 48.831 1.00 84.19 107 PRO A O 1
ATOM 851 N N . PRO A 1 108 ? -4.839 2.444 47.793 1.00 87.00 108 PRO A N 1
ATOM 852 C CA . PRO A 1 108 ? -5.877 2.597 48.802 1.00 87.00 108 PRO A CA 1
ATOM 853 C C . PRO A 1 108 ? -5.426 2.020 50.148 1.00 87.00 108 PRO A C 1
ATOM 855 O O . PRO A 1 108 ? -4.903 0.911 50.217 1.00 87.00 108 PRO A O 1
ATOM 858 N N . VAL A 1 109 ? -5.680 2.758 51.227 1.00 90.44 109 VAL A N 1
ATOM 859 C CA . VAL A 1 109 ? -5.409 2.301 52.595 1.00 90.44 109 VAL A CA 1
ATOM 860 C C . VAL A 1 109 ? -6.667 1.641 53.157 1.00 90.44 109 VAL A C 1
ATOM 862 O O . VAL A 1 109 ? -7.774 2.142 52.955 1.00 90.44 109 VAL A O 1
ATOM 865 N N . TYR A 1 110 ? -6.508 0.532 53.874 1.00 93.00 110 TYR A N 1
ATOM 866 C CA . TYR A 1 110 ? -7.598 -0.196 54.524 1.00 93.00 110 TYR A CA 1
ATOM 867 C C . TYR A 1 110 ? -7.416 -0.184 56.043 1.00 93.00 110 TYR A C 1
ATOM 869 O O . TYR A 1 110 ? -6.292 -0.152 56.537 1.00 93.00 110 TYR A O 1
ATOM 877 N N . ASN A 1 111 ? -8.519 -0.183 56.794 1.00 90.62 111 ASN A N 1
ATOM 878 C CA . ASN A 1 111 ? -8.470 -0.365 58.246 1.00 90.62 111 ASN A CA 1
ATOM 879 C C . ASN A 1 111 ? -8.325 -1.854 58.618 1.00 90.62 111 ASN A C 1
ATOM 881 O O . ASN A 1 111 ? -8.439 -2.731 57.764 1.00 90.62 111 ASN A O 1
ATOM 885 N N . SER A 1 112 ? -8.154 -2.151 59.910 1.00 90.31 112 SER A N 1
ATOM 886 C CA . SER A 1 112 ? -8.039 -3.526 60.433 1.00 90.31 112 SER A CA 1
ATOM 887 C C . SER A 1 112 ? -9.262 -4.415 60.171 1.00 90.31 112 SER A C 1
ATOM 889 O O . SER A 1 112 ? -9.176 -5.631 60.279 1.00 90.31 112 SER A O 1
ATOM 891 N N . ARG A 1 113 ? -10.403 -3.821 59.803 1.00 92.31 113 ARG A N 1
ATOM 892 C CA . ARG A 1 113 ? -11.641 -4.517 59.423 1.00 92.31 113 ARG A CA 1
ATOM 893 C C . ARG A 1 113 ? -11.814 -4.612 57.899 1.00 92.31 113 ARG A C 1
ATOM 895 O O . ARG A 1 113 ? -12.927 -4.841 57.434 1.00 92.31 113 ARG A O 1
ATOM 902 N N . GLY A 1 114 ? -10.763 -4.349 57.117 1.00 91.31 114 GLY A N 1
ATOM 903 C CA . GLY A 1 114 ? -10.778 -4.425 55.652 1.00 91.31 114 GLY A CA 1
ATOM 904 C C . GLY A 1 114 ? -11.586 -3.326 54.953 1.00 91.31 114 GLY A C 1
ATOM 905 O O . GLY A 1 114 ? -11.868 -3.429 53.762 1.00 91.31 114 GLY A O 1
ATOM 906 N N . ARG A 1 115 ? -11.982 -2.256 55.655 1.00 90.94 115 ARG A N 1
ATOM 907 C CA . ARG A 1 115 ? -12.731 -1.141 55.053 1.00 90.94 115 ARG A CA 1
ATOM 908 C C . ARG A 1 115 ? -11.775 -0.100 54.480 1.00 90.94 115 ARG A C 1
ATOM 910 O O . ARG A 1 115 ? -10.839 0.315 55.160 1.00 90.94 115 ARG A O 1
ATOM 917 N N . LYS A 1 116 ? -12.043 0.353 53.251 1.00 92.94 116 LYS A N 1
ATOM 918 C CA . LYS A 1 116 ? -11.264 1.391 52.557 1.00 92.94 116 LYS A CA 1
ATOM 919 C C . LYS A 1 116 ? -11.351 2.725 53.310 1.00 92.94 116 LYS A C 1
ATOM 921 O O . LYS A 1 116 ? -12.443 3.247 53.521 1.00 92.94 116 LYS A O 1
ATOM 926 N N . ILE A 1 117 ? -10.202 3.274 53.692 1.00 88.31 117 ILE A N 1
ATOM 927 C CA . ILE A 1 117 ? -10.062 4.564 54.371 1.00 88.31 117 ILE A CA 1
ATOM 928 C C . ILE A 1 117 ? -9.839 5.653 53.317 1.00 88.31 117 ILE A C 1
ATOM 930 O O . ILE A 1 117 ? -8.993 5.519 52.431 1.00 88.31 117 ILE A O 1
ATOM 934 N N . ALA A 1 118 ? -10.589 6.752 53.412 1.00 83.88 118 ALA A N 1
ATOM 935 C CA . ALA A 1 118 ? -10.347 7.925 52.581 1.00 83.88 118 ALA A CA 1
ATOM 936 C C . ALA A 1 118 ? -9.042 8.622 53.014 1.00 83.88 118 ALA A C 1
A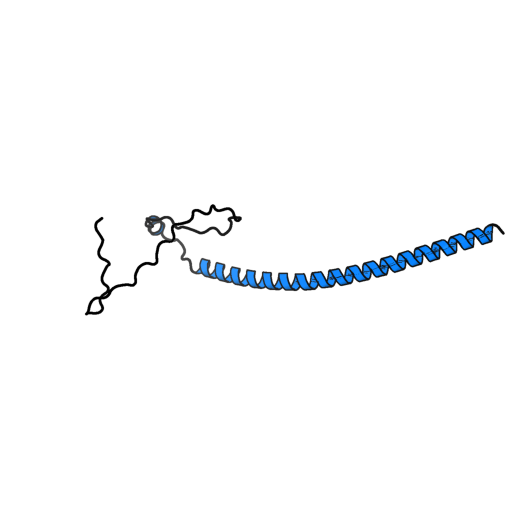TOM 938 O O . ALA A 1 118 ? -8.824 8.802 54.217 1.00 83.88 118 ALA A O 1
ATOM 939 N N . PRO A 1 119 ? -8.176 9.039 52.074 1.00 78.75 119 PRO A N 1
ATOM 940 C CA . PRO A 1 119 ? -6.962 9.762 52.422 1.00 78.75 119 PRO A CA 1
ATOM 941 C C . PRO A 1 119 ? -7.323 11.050 53.170 1.00 78.75 119 PRO A C 1
ATOM 943 O O . PRO A 1 119 ? -8.225 11.790 52.768 1.00 78.75 119 PRO A O 1
ATOM 946 N N . ARG A 1 120 ? -6.626 11.314 54.279 1.00 75.12 120 ARG A N 1
ATOM 947 C CA . ARG A 1 120 ? -6.820 12.542 55.057 1.00 75.12 120 ARG A CA 1
ATOM 948 C C . ARG A 1 120 ? -6.459 13.744 54.186 1.00 75.12 120 ARG A C 1
ATOM 950 O O . ARG A 1 120 ? -5.356 13.801 53.642 1.00 75.12 120 ARG A O 1
ATOM 957 N N . LYS A 1 121 ? -7.375 14.710 54.065 1.00 75.31 121 LYS A N 1
ATOM 958 C CA . LYS A 1 121 ? -7.071 16.006 53.449 1.00 75.31 121 LYS A CA 1
ATOM 959 C C . LYS A 1 121 ? -6.017 16.688 54.318 1.00 75.31 121 LYS A C 1
ATOM 961 O O . LYS A 1 121 ? -6.275 16.955 55.488 1.00 75.31 121 LYS A O 1
ATOM 966 N N . LYS A 1 122 ? -4.828 16.929 53.767 1.00 66.38 122 LYS A N 1
ATOM 967 C CA . LYS A 1 122 ? -3.883 17.856 54.388 1.00 66.38 122 LYS A CA 1
ATOM 968 C C . LYS A 1 122 ? -4.476 19.251 54.195 1.00 66.38 122 LYS A C 1
ATOM 970 O O . LYS A 1 122 ? -4.642 19.672 53.054 1.00 66.38 122 LYS A O 1
ATOM 975 N N . PHE A 1 123 ? -4.883 19.900 55.282 1.00 54.38 123 PHE A N 1
ATOM 976 C CA . PHE A 1 123 ? -5.120 21.339 55.261 1.00 54.38 123 PHE A CA 1
ATOM 977 C C . PHE A 1 123 ? -3.737 21.981 55.132 1.00 54.38 123 PHE A C 1
ATOM 979 O O . PHE A 1 123 ? -2.874 21.731 55.973 1.00 54.38 123 PHE A O 1
ATOM 986 N N . GLY A 1 124 ? -3.506 22.647 54.004 1.00 46.81 124 GLY A N 1
ATOM 987 C CA . GLY A 1 124 ? -2.363 23.527 53.786 1.00 46.81 124 GLY A CA 1
ATOM 988 C C . GLY A 1 124 ? -2.792 24.962 54.010 1.00 46.81 124 GLY A C 1
ATOM 989 O O . GLY A 1 124 ? -3.998 25.228 53.792 1.00 46.81 124 GLY A O 1
#

pLDDT: mean 79.14, std 12.55, range [46.81, 93.81]